Protein AF-A0A7Z9PUF7-F1 (afdb_monomer)

Mean predicted aligned error: 14.56 Å

pLDDT: mean 72.69, std 19.16, range [35.56, 94.69]

Foldseek 3Di:
DDDDDDDDDDDDDDPDDDPPPDCVVVVVVLVVQLVVLLVVLPPVPPSDHDLRSQLSSLVSCLVVVDDCSVVCVVVVVSVVVVVVVVVVPPPPPPPDD

Solvent-accessible surface area (backbone atoms only — not comparable to full-atom values): 6263 Å² total; per-residue (Å²): 137,90,82,90,80,92,78,90,82,83,86,80,88,76,92,70,85,77,80,76,78,70,66,62,70,63,53,53,57,53,50,54,52,48,51,56,39,43,62,70,24,29,79,86,68,76,89,55,63,56,76,68,27,42,47,51,28,36,57,57,36,25,76,70,65,43,86,63,25,43,58,33,61,74,67,68,38,53,68,65,53,49,56,52,52,56,70,69,50,74,74,85,65,80,80,80,126

Structure (mmCIF, N/CA/C/O backbone):
data_AF-A0A7Z9PUF7-F1
#
_entry.id   AF-A0A7Z9PUF7-F1
#
loop_
_atom_site.group_PDB
_atom_site.id
_atom_site.type_symbol
_atom_site.label_atom_id
_atom_site.label_alt_id
_atom_site.label_comp_id
_atom_site.label_asym_id
_atom_site.label_entity_id
_atom_site.label_seq_id
_atom_site.pdbx_PDB_ins_code
_atom_site.Cartn_x
_atom_site.Cartn_y
_atom_site.Cartn_z
_atom_site.occupancy
_atom_site.B_iso_or_equiv
_atom_site.auth_seq_id
_atom_site.auth_comp_id
_atom_site.auth_asym_id
_atom_site.auth_atom_id
_atom_site.pdbx_PDB_model_num
ATOM 1 N N . MET A 1 1 ? -31.425 -45.450 -42.700 1.00 35.56 1 MET A N 1
ATOM 2 C CA . MET A 1 1 ? -30.044 -45.792 -43.104 1.00 35.56 1 MET A CA 1
ATOM 3 C C . MET A 1 1 ? -29.245 -44.499 -43.186 1.00 35.56 1 MET A C 1
ATOM 5 O O . MET A 1 1 ? -29.731 -43.535 -43.758 1.00 35.56 1 MET A O 1
ATOM 9 N N . ASN A 1 2 ? -28.101 -44.452 -42.509 1.00 43.09 2 ASN A N 1
ATOM 10 C CA . ASN A 1 2 ? -27.369 -43.237 -42.134 1.00 43.09 2 ASN A CA 1
ATOM 11 C C . ASN A 1 2 ? -26.615 -42.621 -43.322 1.00 43.09 2 ASN A C 1
ATOM 13 O O . ASN A 1 2 ? -26.128 -43.377 -44.163 1.00 43.09 2 ASN A O 1
ATOM 17 N N . LYS A 1 3 ? -26.403 -41.294 -43.298 1.00 48.19 3 LYS A N 1
ATOM 18 C CA . LYS A 1 3 ? -25.066 -40.652 -43.279 1.00 48.19 3 LYS A CA 1
ATOM 19 C C . LYS A 1 3 ? -25.176 -39.117 -43.279 1.00 48.19 3 LYS A C 1
ATOM 21 O O . LYS A 1 3 ? -25.682 -38.508 -44.212 1.00 48.19 3 LYS A O 1
ATOM 26 N N . ASN A 1 4 ? -24.661 -38.525 -42.202 1.00 52.06 4 ASN A N 1
ATOM 27 C CA . ASN A 1 4 ? -24.406 -37.099 -42.013 1.00 52.06 4 ASN A CA 1
ATOM 28 C C . ASN A 1 4 ? -23.402 -36.567 -43.047 1.00 52.06 4 ASN A C 1
ATOM 30 O O . ASN A 1 4 ? -22.374 -37.206 -43.255 1.00 52.06 4 ASN A O 1
ATOM 34 N N . LEU A 1 5 ? -23.620 -35.358 -43.579 1.00 53.78 5 LEU A N 1
ATOM 35 C CA . LEU A 1 5 ? -22.543 -34.551 -44.158 1.00 53.78 5 LEU A CA 1
ATOM 36 C C . LEU A 1 5 ? -22.793 -33.056 -43.904 1.00 53.78 5 LEU A C 1
ATOM 38 O O . LEU A 1 5 ? -23.599 -32.398 -44.555 1.00 53.78 5 LEU A O 1
ATOM 42 N N . ARG A 1 6 ? -22.078 -32.547 -42.902 1.00 61.59 6 ARG A N 1
ATOM 43 C CA . ARG A 1 6 ? -21.987 -31.148 -42.479 1.00 61.59 6 ARG A CA 1
ATOM 44 C C . ARG A 1 6 ? -21.341 -30.328 -43.605 1.00 61.59 6 ARG A C 1
ATOM 46 O O . ARG A 1 6 ? -20.228 -30.655 -44.011 1.00 61.59 6 ARG A O 1
ATOM 53 N N . LYS A 1 7 ? -21.996 -29.270 -44.094 1.00 61.00 7 LYS A N 1
ATOM 54 C CA . LYS A 1 7 ? -21.373 -28.275 -44.984 1.00 61.00 7 LYS A CA 1
ATOM 55 C C . LYS A 1 7 ? -21.648 -26.860 -44.474 1.00 61.00 7 LYS A C 1
ATOM 57 O O . LYS A 1 7 ? -22.784 -26.479 -44.226 1.00 61.00 7 LYS A O 1
ATOM 62 N N . TRP A 1 8 ? -20.544 -26.161 -44.255 1.00 50.19 8 TRP A N 1
ATOM 63 C CA . TRP A 1 8 ? -20.373 -24.767 -43.855 1.00 50.19 8 TRP A CA 1
ATOM 64 C C . TRP A 1 8 ? -21.039 -23.791 -44.844 1.00 50.19 8 TRP A C 1
ATOM 66 O O . TRP A 1 8 ? -20.933 -24.001 -46.050 1.00 50.19 8 TRP A O 1
ATOM 76 N N . LEU A 1 9 ? -21.631 -22.699 -44.347 1.00 52.50 9 LEU A N 1
ATOM 77 C CA . LEU A 1 9 ? -21.986 -21.514 -45.141 1.00 52.50 9 LEU A CA 1
ATOM 78 C C . LEU A 1 9 ? -21.186 -20.299 -44.624 1.00 52.50 9 LEU A C 1
ATOM 80 O O . LEU A 1 9 ? -21.058 -20.157 -43.405 1.00 52.50 9 LEU A O 1
ATOM 84 N N . PRO A 1 10 ? -20.611 -19.467 -45.516 1.00 54.44 10 PRO A N 1
ATOM 85 C CA . PRO A 1 10 ? -19.676 -18.399 -45.166 1.00 54.44 10 PRO A CA 1
ATOM 86 C C . PRO A 1 10 ? -20.347 -17.087 -44.728 1.00 54.44 10 PRO A C 1
ATOM 88 O O . PRO A 1 10 ? -21.485 -16.786 -45.081 1.00 54.44 10 PRO A O 1
ATOM 91 N N . SER A 1 11 ? -19.564 -16.312 -43.977 1.00 52.53 11 SER A N 1
ATOM 92 C CA . SER A 1 11 ? -19.832 -15.004 -43.381 1.00 52.53 11 SER A CA 1
ATOM 93 C C . SER A 1 11 ? -20.486 -13.970 -44.300 1.00 52.53 11 SER A C 1
ATOM 95 O O . SER A 1 11 ? -19.956 -13.643 -45.360 1.00 52.53 11 SER A O 1
ATOM 97 N N . THR A 1 12 ? -21.528 -13.312 -43.795 1.00 52.34 12 THR A N 1
ATOM 98 C CA . THR A 1 12 ? -21.880 -11.941 -44.183 1.00 52.34 12 THR A CA 1
ATOM 99 C C . THR A 1 12 ? -21.403 -10.996 -43.084 1.00 52.34 12 THR A C 1
ATOM 101 O O . THR A 1 12 ? -21.885 -11.049 -41.954 1.00 52.34 12 THR A O 1
ATOM 104 N N . ILE A 1 13 ? -20.418 -10.158 -43.403 1.00 50.81 13 ILE A N 1
ATOM 105 C CA . ILE A 1 13 ? -19.921 -9.095 -42.527 1.00 50.81 13 ILE A CA 1
ATOM 106 C C . ILE A 1 13 ? -20.981 -7.989 -42.513 1.00 50.81 13 ILE A C 1
ATOM 108 O O . ILE A 1 13 ? -21.128 -7.266 -43.496 1.00 50.81 13 ILE A O 1
ATOM 112 N N . SER A 1 14 ? -21.725 -7.854 -41.416 1.00 45.53 14 SER A N 1
ATOM 113 C CA . SER A 1 14 ? -22.533 -6.658 -41.174 1.00 45.53 14 SER A CA 1
ATOM 114 C C . SER A 1 14 ? -21.697 -5.632 -40.417 1.00 45.53 14 SER A C 1
ATOM 116 O O . SER A 1 14 ? -21.268 -5.853 -39.287 1.00 45.53 14 SER A O 1
ATOM 118 N N . LEU A 1 15 ? -21.465 -4.511 -41.096 1.00 47.38 15 LEU A N 1
ATOM 119 C CA . LEU A 1 15 ? -20.816 -3.291 -40.637 1.00 47.38 15 LEU A CA 1
ATOM 120 C C . LEU A 1 15 ? -21.654 -2.635 -39.522 1.00 47.38 15 LEU A C 1
ATOM 122 O O . LEU A 1 15 ? -22.445 -1.734 -39.778 1.00 47.38 15 LEU A O 1
ATOM 126 N N . ALA A 1 16 ? -21.511 -3.115 -38.288 1.00 52.03 16 ALA A N 1
ATOM 127 C CA . ALA A 1 16 ? -22.097 -2.501 -37.100 1.00 52.03 16 ALA A CA 1
ATOM 128 C C . ALA A 1 16 ? -20.981 -1.869 -36.25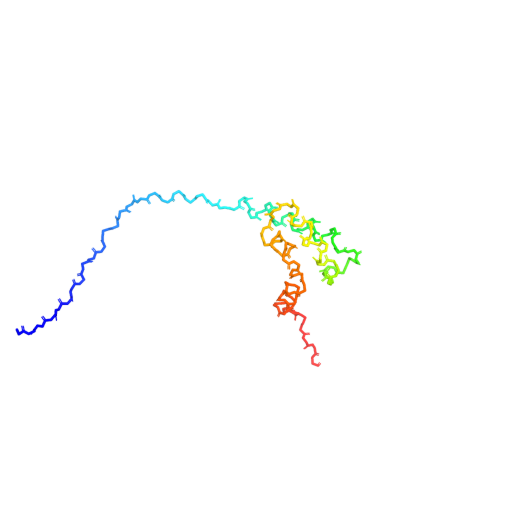8 1.00 52.03 16 ALA A C 1
ATOM 130 O O . ALA A 1 16 ? -20.288 -2.546 -35.504 1.00 52.03 16 ALA A O 1
ATOM 131 N N . THR A 1 17 ? -20.789 -0.564 -36.470 1.00 50.84 17 THR A N 1
ATOM 132 C CA . THR A 1 17 ? -20.405 0.440 -35.462 1.00 50.84 17 THR A CA 1
ATOM 133 C C . THR A 1 17 ? -19.790 -0.106 -34.170 1.00 50.84 17 THR A C 1
ATOM 135 O O . THR A 1 17 ? -20.492 -0.296 -33.178 1.00 50.84 17 THR A O 1
ATOM 138 N N . LEU A 1 18 ? -18.465 -0.261 -34.141 1.00 40.53 18 LEU A N 1
ATOM 139 C C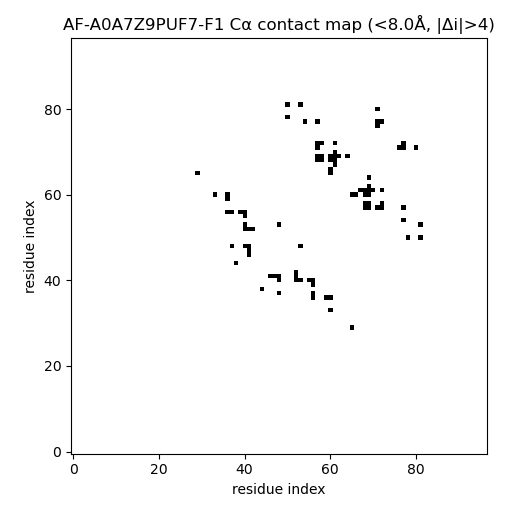A . LEU A 1 18 ? -17.731 -0.266 -32.880 1.00 40.53 18 LEU A CA 1
ATOM 140 C C . LEU A 1 18 ? -17.139 1.130 -32.691 1.00 40.53 18 LEU A C 1
ATOM 142 O O . LEU A 1 18 ? -16.012 1.415 -33.089 1.00 40.53 18 LEU A O 1
ATOM 146 N N . LEU A 1 19 ? -17.949 2.024 -32.121 1.00 45.62 19 LEU A N 1
ATOM 147 C CA . LEU A 1 19 ? -17.441 3.214 -31.455 1.00 45.62 19 LEU A CA 1
ATOM 148 C C . LEU A 1 19 ? -16.567 2.697 -30.307 1.00 45.62 19 LEU A C 1
ATOM 150 O O . LEU A 1 19 ? -17.069 2.338 -29.244 1.00 45.62 19 LEU A O 1
ATOM 154 N N . VAL A 1 20 ? -15.266 2.557 -30.554 1.00 51.56 20 VAL A N 1
ATOM 155 C CA . VAL A 1 20 ? -14.294 2.257 -29.507 1.00 51.56 20 VAL A CA 1
ATOM 156 C C . VAL A 1 20 ? -14.242 3.502 -28.625 1.00 51.56 20 VAL A C 1
ATOM 158 O O . VAL A 1 20 ? -13.492 4.435 -28.895 1.00 51.56 20 VAL A O 1
ATOM 161 N N . LEU A 1 21 ? -15.078 3.554 -27.583 1.00 45.72 21 LEU A N 1
ATOM 162 C CA . LEU A 1 21 ? -14.753 4.360 -26.413 1.00 45.72 21 LEU A CA 1
ATOM 163 C C . LEU A 1 21 ? -13.498 3.730 -25.812 1.00 45.72 21 LEU A C 1
ATOM 165 O O . LEU A 1 21 ? -13.564 2.777 -25.039 1.00 45.72 21 LEU A O 1
ATOM 169 N N . SER A 1 22 ? -12.342 4.220 -26.241 1.00 44.66 22 SER A N 1
ATOM 170 C CA . SER A 1 22 ? -11.060 3.875 -25.646 1.00 44.66 22 SER A CA 1
ATOM 171 C C . SER A 1 22 ? -11.110 4.216 -24.152 1.00 44.66 22 SER A C 1
ATOM 173 O O . SER A 1 22 ? -11.350 5.377 -23.819 1.00 44.66 22 SER A O 1
ATOM 175 N N . PRO A 1 23 ? -10.827 3.282 -23.228 1.00 52.09 23 PRO A N 1
ATOM 176 C CA . PRO A 1 23 ? -10.728 3.596 -21.804 1.00 52.09 23 PRO A CA 1
ATOM 177 C C . PRO A 1 23 ? -9.398 4.291 -21.448 1.00 52.09 23 PRO A C 1
ATOM 179 O O . PRO A 1 23 ? -9.011 4.318 -20.285 1.00 52.09 23 PRO A O 1
ATOM 182 N N . VAL A 1 24 ? -8.684 4.864 -22.424 1.00 52.94 24 VAL A N 1
ATOM 183 C CA . VAL A 1 24 ? -7.306 5.359 -22.257 1.00 52.94 24 VAL A CA 1
ATOM 184 C C . VAL A 1 24 ? -7.182 6.443 -21.176 1.00 52.94 24 VAL A C 1
ATOM 186 O O . VAL A 1 24 ? -6.226 6.437 -20.411 1.00 52.94 24 VAL A O 1
ATOM 189 N N . ALA A 1 25 ? -8.195 7.298 -21.013 1.00 52.25 25 ALA A N 1
ATOM 190 C CA . ALA A 1 25 ? -8.192 8.347 -19.989 1.00 52.25 25 ALA A CA 1
ATOM 191 C C . ALA A 1 25 ? -8.408 7.813 -18.555 1.00 52.25 25 ALA A C 1
ATOM 193 O O . ALA A 1 25 ? -7.943 8.418 -17.590 1.00 52.25 25 ALA A O 1
ATOM 194 N N . ALA A 1 26 ? -9.091 6.672 -18.396 1.00 52.88 26 ALA A N 1
ATOM 195 C CA . ALA A 1 26 ? -9.282 6.045 -17.087 1.00 52.88 26 ALA A CA 1
ATOM 196 C C . ALA A 1 26 ? -7.999 5.353 -16.595 1.00 52.88 26 ALA A C 1
ATOM 198 O O . ALA A 1 26 ? -7.749 5.287 -15.392 1.00 52.88 26 ALA A O 1
ATOM 199 N N . GLU A 1 27 ? -7.163 4.871 -17.519 1.00 59.19 27 GLU A N 1
ATOM 200 C CA . GLU A 1 27 ? -5.896 4.216 -17.186 1.00 59.19 27 GLU A CA 1
ATOM 201 C C . GLU A 1 27 ? -4.802 5.217 -16.784 1.00 59.19 27 GLU A C 1
ATOM 203 O O . GLU A 1 27 ? -4.045 4.952 -15.848 1.00 59.19 27 GLU A O 1
ATOM 208 N N . GLU A 1 28 ? -4.746 6.392 -17.421 1.00 58.88 28 GLU A N 1
ATOM 209 C CA . GLU A 1 28 ? -3.781 7.451 -17.085 1.00 58.88 28 GLU A CA 1
ATOM 210 C C . GLU A 1 28 ? -4.010 8.023 -15.679 1.00 58.88 28 GLU A C 1
ATOM 212 O O . GLU A 1 28 ? -3.070 8.111 -14.885 1.00 58.88 28 GLU A O 1
ATOM 217 N N . GLY A 1 29 ? -5.266 8.325 -15.327 1.00 61.94 29 GLY A N 1
ATOM 218 C CA . GLY A 1 29 ? -5.618 8.791 -13.982 1.00 61.94 29 GLY A CA 1
ATOM 219 C C . GLY A 1 29 ? -5.301 7.755 -12.898 1.00 61.94 29 GLY A C 1
ATOM 220 O O . GLY A 1 29 ? -4.789 8.094 -11.832 1.00 61.94 29 GLY A O 1
ATOM 221 N N . ASN A 1 30 ? -5.522 6.472 -13.190 1.00 72.19 30 ASN A N 1
ATOM 222 C CA . ASN A 1 30 ? -5.196 5.374 -12.280 1.00 72.19 30 ASN A CA 1
ATOM 223 C C . ASN A 1 30 ? -3.674 5.228 -12.065 1.00 72.19 30 ASN A C 1
ATOM 225 O O . ASN A 1 30 ? -3.220 4.955 -10.949 1.00 72.19 30 ASN A O 1
ATOM 229 N N . ARG A 1 31 ? -2.875 5.455 -13.117 1.00 75.44 31 ARG A N 1
ATOM 230 C CA . ARG A 1 31 ? -1.409 5.371 -13.072 1.00 75.44 31 ARG A CA 1
ATOM 231 C C . ARG A 1 31 ? -0.775 6.517 -12.289 1.00 75.44 31 ARG A C 1
ATOM 233 O O . ARG A 1 31 ? 0.119 6.266 -11.483 1.00 75.44 31 ARG A O 1
ATOM 240 N N . GLU A 1 32 ? -1.246 7.747 -12.471 1.00 82.19 32 GLU A N 1
ATOM 241 C CA . GLU A 1 32 ? -0.742 8.881 -11.687 1.00 82.19 32 GLU A CA 1
ATOM 242 C C . GLU A 1 32 ? -1.108 8.730 -10.205 1.00 82.19 32 GLU A C 1
ATOM 244 O O . GLU A 1 32 ? -0.272 8.921 -9.321 1.00 82.19 32 GLU A O 1
ATOM 249 N N . GLN A 1 33 ? -2.321 8.259 -9.916 1.00 82.19 33 GLN A N 1
ATOM 250 C CA . GLN A 1 33 ? -2.736 7.983 -8.546 1.00 82.19 33 GLN A CA 1
ATOM 251 C C . GLN A 1 33 ? -1.929 6.843 -7.902 1.00 82.19 33 GLN A C 1
ATOM 253 O O . GLN A 1 33 ? -1.639 6.893 -6.705 1.00 82.19 33 GLN A O 1
ATOM 258 N N . ALA A 1 34 ? -1.533 5.827 -8.682 1.00 81.25 34 ALA A N 1
ATOM 259 C CA . ALA A 1 34 ? -0.592 4.794 -8.240 1.00 81.25 34 ALA A CA 1
ATOM 260 C C . ALA A 1 34 ? 0.750 5.397 -7.847 1.00 81.25 34 ALA A C 1
ATOM 262 O O . ALA A 1 34 ? 1.250 5.082 -6.774 1.00 81.25 34 ALA A O 1
ATOM 263 N N . ARG A 1 35 ? 1.294 6.300 -8.666 1.00 85.50 35 ARG A N 1
ATOM 264 C CA . ARG A 1 35 ? 2.566 6.971 -8.389 1.00 85.50 35 ARG A CA 1
ATOM 265 C C . ARG A 1 35 ? 2.509 7.785 -7.095 1.00 85.50 35 ARG A C 1
ATOM 267 O O . ARG A 1 35 ? 3.364 7.614 -6.235 1.00 85.50 35 ARG A O 1
ATOM 274 N N . VAL A 1 36 ? 1.473 8.606 -6.921 1.00 89.06 36 VAL A N 1
ATOM 275 C CA . VAL A 1 36 ? 1.292 9.422 -5.707 1.00 89.06 36 VAL A CA 1
ATOM 276 C C . VAL A 1 36 ? 1.122 8.552 -4.462 1.00 89.06 36 VAL A C 1
ATOM 278 O O . VAL A 1 36 ? 1.686 8.849 -3.411 1.00 89.06 36 VAL A O 1
ATOM 281 N N . ASN A 1 37 ? 0.335 7.478 -4.550 1.00 87.94 37 ASN A N 1
ATOM 282 C CA . ASN A 1 37 ? 0.124 6.586 -3.411 1.00 87.94 37 ASN A 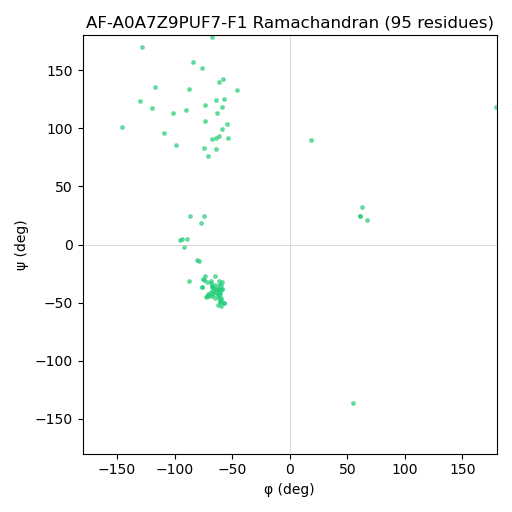CA 1
ATOM 283 C C 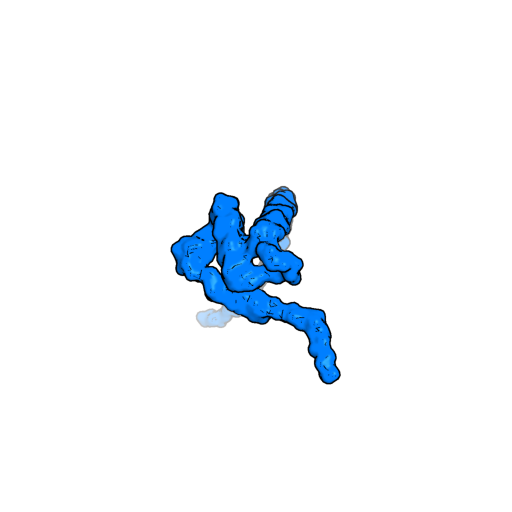. ASN A 1 37 ? 1.367 5.747 -3.100 1.00 87.94 37 ASN A C 1
ATOM 285 O O . ASN A 1 37 ? 1.609 5.462 -1.932 1.00 87.94 37 ASN A O 1
ATOM 289 N N . PHE A 1 38 ? 2.154 5.386 -4.115 1.00 89.00 38 PHE A N 1
ATOM 290 C CA . PHE A 1 38 ? 3.447 4.730 -3.951 1.00 89.00 38 PHE A CA 1
ATOM 291 C C . PHE A 1 38 ? 4.413 5.639 -3.191 1.00 89.00 38 PHE A C 1
ATOM 293 O O . PHE A 1 38 ? 4.920 5.244 -2.154 1.00 89.00 38 PHE A O 1
ATOM 300 N N . GLU A 1 39 ? 4.574 6.887 -3.635 1.00 91.38 39 GLU A N 1
ATOM 301 C CA . GLU A 1 39 ? 5.466 7.867 -2.999 1.00 91.38 39 GLU A CA 1
ATOM 302 C C . GLU A 1 39 ? 5.068 8.179 -1.546 1.00 91.38 39 GLU A C 1
ATOM 304 O O . GLU A 1 39 ? 5.918 8.441 -0.703 1.00 91.38 39 GLU A O 1
ATOM 309 N N . LYS A 1 40 ? 3.770 8.123 -1.225 1.00 90.50 40 LYS A N 1
ATOM 310 C CA . LYS A 1 40 ? 3.283 8.258 0.158 1.00 90.50 40 LYS A CA 1
ATOM 311 C C . LYS A 1 40 ? 3.538 7.024 1.020 1.00 90.50 40 LYS A C 1
ATOM 313 O O . LYS A 1 40 ? 3.612 7.156 2.239 1.00 90.50 40 LYS A O 1
ATOM 318 N N . ALA A 1 41 ? 3.547 5.845 0.409 1.00 90.50 41 ALA A N 1
ATOM 319 C CA . ALA A 1 41 ? 3.695 4.576 1.104 1.00 90.50 41 ALA A CA 1
ATOM 320 C C . ALA A 1 41 ? 5.165 4.184 1.298 1.00 90.50 41 ALA A C 1
ATOM 322 O O . ALA A 1 41 ? 5.466 3.565 2.309 1.00 90.50 41 ALA A O 1
ATOM 323 N N . ASP A 1 42 ? 6.045 4.570 0.372 1.00 92.00 42 ASP A N 1
ATOM 324 C CA . ASP A 1 42 ? 7.501 4.403 0.434 1.00 92.00 42 ASP A CA 1
ATOM 325 C C . ASP A 1 42 ? 8.106 5.408 1.434 1.00 92.00 42 ASP A C 1
ATOM 327 O O . ASP A 1 42 ? 8.533 6.516 1.094 1.00 92.00 42 ASP A O 1
ATOM 331 N N . VAL A 1 43 ? 8.065 5.046 2.718 1.00 94.38 43 VAL A N 1
ATOM 332 C CA . VAL A 1 43 ? 8.522 5.902 3.821 1.00 94.38 43 VAL A CA 1
ATOM 333 C C . VAL A 1 43 ? 10.043 5.914 3.881 1.00 94.38 43 VAL A C 1
ATOM 335 O O . VAL A 1 43 ? 10.644 6.946 4.202 1.00 94.38 43 VAL A O 1
ATOM 338 N N . ASN A 1 44 ? 10.664 4.772 3.588 1.00 90.12 44 ASN A N 1
ATOM 339 C CA . ASN A 1 44 ? 12.112 4.615 3.626 1.00 90.12 44 ASN A CA 1
ATOM 340 C C . ASN A 1 44 ? 12.817 5.200 2.376 1.00 90.12 44 ASN A C 1
ATOM 342 O O . ASN A 1 44 ? 14.019 5.474 2.438 1.00 90.12 44 ASN A O 1
ATOM 346 N N . LYS A 1 45 ? 12.060 5.492 1.306 1.00 90.25 45 LYS A N 1
ATOM 347 C CA . LYS A 1 45 ? 12.498 6.085 0.031 1.00 90.25 45 LYS A CA 1
ATOM 348 C C . LYS A 1 45 ? 13.486 5.222 -0.750 1.00 90.25 45 LYS A C 1
ATOM 350 O O . LYS A 1 45 ? 14.357 5.756 -1.445 1.00 90.25 45 LYS A O 1
ATOM 355 N N . ASP A 1 46 ? 13.376 3.904 -0.644 1.00 88.12 46 ASP A N 1
ATOM 356 C CA . ASP A 1 46 ? 14.216 2.950 -1.369 1.00 88.12 46 ASP A CA 1
ATOM 357 C C . ASP A 1 46 ? 13.646 2.568 -2.747 1.00 88.12 46 ASP A C 1
ATOM 359 O O . ASP A 1 46 ? 14.240 1.756 -3.468 1.00 88.12 46 ASP A O 1
ATOM 363 N N . MET A 1 47 ? 12.537 3.205 -3.148 1.00 86.88 47 MET A N 1
ATOM 364 C CA . MET A 1 47 ? 11.793 2.930 -4.378 1.00 86.88 47 MET A CA 1
ATOM 365 C C . MET A 1 47 ? 11.249 1.501 -4.443 1.00 86.88 47 MET A C 1
ATOM 367 O O . MET A 1 47 ? 10.983 0.973 -5.530 1.00 86.88 47 MET A O 1
ATOM 371 N N . LYS A 1 48 ? 11.054 0.869 -3.289 1.00 88.19 48 LYS A N 1
ATOM 372 C CA . LYS A 1 48 ? 10.359 -0.400 -3.114 1.00 88.19 48 LYS A CA 1
ATOM 373 C C . LYS A 1 48 ? 9.305 -0.212 -2.026 1.00 88.19 48 LYS A C 1
ATOM 375 O O . LYS A 1 48 ? 9.196 0.830 -1.400 1.00 88.19 48 LYS A O 1
ATOM 380 N N . LEU A 1 49 ? 8.439 -1.209 -1.882 1.00 87.94 49 LEU A N 1
ATOM 381 C CA . LEU A 1 49 ? 7.496 -1.255 -0.774 1.00 87.94 49 LEU A CA 1
ATOM 382 C C . LEU A 1 49 ? 7.789 -2.523 0.001 1.00 87.94 49 LEU A C 1
ATOM 384 O O . LEU A 1 49 ? 7.636 -3.625 -0.534 1.00 87.94 49 LEU A O 1
ATOM 388 N N . ASP A 1 50 ? 8.184 -2.376 1.259 1.00 89.88 50 ASP A N 1
ATOM 389 C CA . ASP A 1 50 ? 8.173 -3.500 2.178 1.00 89.88 50 ASP A CA 1
ATOM 390 C C . ASP A 1 50 ? 6.728 -3.941 2.491 1.00 89.88 50 ASP A C 1
ATOM 392 O O . ASP A 1 50 ? 5.738 -3.385 2.006 1.00 89.88 50 ASP A O 1
ATOM 396 N N . ARG A 1 51 ? 6.566 -4.983 3.309 1.00 88.94 51 ARG A N 1
ATOM 397 C CA . ARG A 1 51 ? 5.235 -5.512 3.645 1.00 88.94 51 ARG A CA 1
ATOM 398 C C . ARG A 1 51 ? 4.325 -4.465 4.309 1.00 88.94 51 ARG A C 1
ATOM 400 O O . ARG A 1 51 ? 3.115 -4.456 4.067 1.00 88.94 51 ARG A O 1
ATOM 407 N N . THR A 1 52 ? 4.883 -3.628 5.174 1.00 91.94 52 THR A N 1
ATOM 408 C CA . THR A 1 52 ? 4.153 -2.589 5.909 1.00 91.94 52 THR A CA 1
ATOM 409 C C . THR A 1 52 ? 3.763 -1.454 4.969 1.00 91.94 52 THR A C 1
ATOM 411 O O . THR A 1 52 ? 2.603 -1.036 4.952 1.00 91.94 52 THR A O 1
ATOM 414 N N . GLU A 1 53 ? 4.700 -1.013 4.137 1.00 92.44 53 GLU A N 1
ATOM 415 C CA . GLU A 1 53 ? 4.502 0.031 3.131 1.00 92.44 53 GLU A CA 1
ATOM 416 C C . GLU A 1 53 ? 3.489 -0.418 2.066 1.00 92.44 53 GLU A C 1
ATOM 418 O O . GLU A 1 53 ? 2.558 0.312 1.726 1.00 92.44 53 GLU A O 1
ATOM 423 N N . PHE A 1 54 ? 3.549 -1.677 1.629 1.00 92.44 54 PHE A N 1
ATOM 424 C CA . PHE A 1 54 ? 2.565 -2.259 0.718 1.00 92.44 54 PHE A CA 1
ATOM 425 C C . PHE A 1 54 ? 1.150 -2.256 1.303 1.00 92.44 54 PHE A C 1
ATOM 427 O O . PHE A 1 54 ? 0.175 -1.966 0.604 1.00 92.44 54 PHE A O 1
ATOM 434 N N . LYS A 1 55 ? 1.006 -2.563 2.595 1.00 93.75 55 LYS A N 1
ATOM 435 C CA . LYS A 1 55 ? -0.296 -2.491 3.262 1.00 93.75 55 LYS A CA 1
ATOM 436 C C . LYS A 1 55 ? -0.844 -1.061 3.237 1.00 93.75 55 LYS A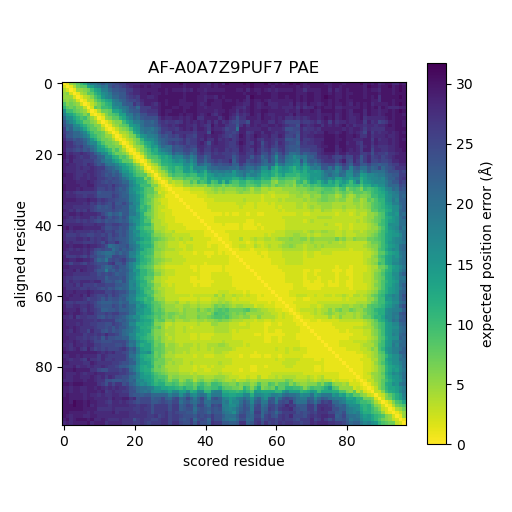 C 1
ATOM 438 O O . LYS A 1 55 ? -2.003 -0.874 2.865 1.00 93.75 55 LYS A O 1
ATOM 443 N N . ALA A 1 56 ? -0.011 -0.071 3.563 1.00 93.44 56 ALA A N 1
ATOM 444 C CA . ALA A 1 56 ? -0.386 1.340 3.498 1.00 93.44 56 ALA A CA 1
ATOM 445 C C . ALA A 1 56 ? -0.779 1.759 2.071 1.00 93.44 56 ALA A C 1
ATOM 447 O O . ALA A 1 56 ? -1.807 2.412 1.877 1.00 93.44 56 ALA A O 1
ATOM 448 N N . PHE A 1 57 ? -0.027 1.304 1.067 1.00 91.94 57 PHE A N 1
ATOM 449 C CA . PHE A 1 57 ? -0.343 1.509 -0.343 1.00 91.94 57 PHE A CA 1
ATOM 450 C C . PHE A 1 57 ? -1.732 0.960 -0.706 1.00 91.94 57 PHE A C 1
ATOM 452 O O . PHE A 1 57 ? -2.557 1.695 -1.252 1.00 91.94 57 PHE A O 1
ATOM 459 N N . ILE A 1 58 ? -2.041 -0.295 -0.352 1.00 92.19 58 ILE A N 1
ATOM 460 C CA . ILE A 1 58 ? -3.362 -0.902 -0.597 1.00 92.19 58 ILE A CA 1
ATOM 461 C C . ILE A 1 58 ? -4.474 -0.146 0.131 1.00 92.19 58 ILE A C 1
ATOM 463 O O . ILE A 1 58 ? -5.549 0.041 -0.440 1.00 92.19 58 ILE A O 1
ATOM 467 N N . ASP A 1 59 ? -4.245 0.311 1.358 1.00 92.38 59 ASP A N 1
ATOM 468 C CA . ASP A 1 59 ? -5.259 1.037 2.121 1.00 92.38 59 ASP A CA 1
ATOM 469 C C . ASP A 1 59 ? -5.582 2.408 1.511 1.00 92.38 59 ASP A C 1
ATOM 471 O O . ASP A 1 59 ? -6.755 2.800 1.490 1.00 92.38 59 ASP A O 1
ATOM 475 N N . LEU A 1 60 ? -4.584 3.108 0.961 1.00 89.50 60 LEU A N 1
ATOM 476 C CA . LEU A 1 60 ? -4.776 4.341 0.188 1.00 89.50 60 LEU A CA 1
ATOM 477 C C . LEU A 1 60 ? -5.518 4.067 -1.126 1.00 89.50 60 LEU A C 1
ATOM 479 O O . LEU A 1 60 ? -6.456 4.781 -1.478 1.00 89.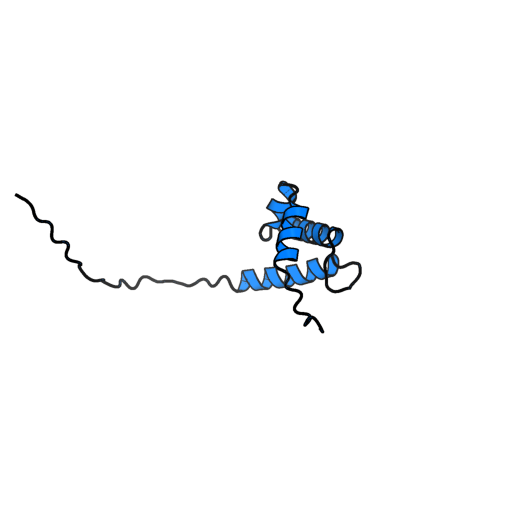50 60 LEU A O 1
ATOM 483 N N . TYR A 1 61 ? -5.156 2.994 -1.828 1.00 85.94 61 TYR A N 1
ATOM 484 C CA . TYR A 1 61 ? -5.793 2.601 -3.086 1.00 85.94 61 TYR A CA 1
ATOM 485 C C . TYR A 1 61 ? -7.252 2.145 -2.894 1.00 85.94 61 TYR A C 1
ATOM 487 O O . TYR A 1 61 ? -8.126 2.435 -3.712 1.00 85.94 61 TYR A O 1
ATOM 495 N N . ALA A 1 62 ? -7.541 1.479 -1.773 1.00 87.94 62 ALA A N 1
ATOM 496 C CA . ALA A 1 62 ? -8.871 0.998 -1.415 1.00 87.94 62 ALA A CA 1
ATOM 497 C C . ALA A 1 62 ? -9.856 2.132 -1.098 1.00 87.94 62 ALA A C 1
ATOM 499 O O . ALA A 1 62 ? -11.048 1.974 -1.362 1.00 87.94 62 ALA A O 1
ATOM 500 N N . GLN A 1 63 ? -9.374 3.255 -0.548 1.00 87.25 63 GLN A N 1
ATOM 501 C CA . GLN A 1 63 ? -10.189 4.454 -0.290 1.00 87.25 63 GLN A CA 1
ATOM 502 C C . GLN A 1 63 ? -10.698 5.097 -1.582 1.00 87.25 63 GLN A C 1
ATOM 504 O O . GLN A 1 63 ? -11.759 5.711 -1.587 1.00 87.25 63 GLN A O 1
ATOM 509 N N . LEU A 1 64 ? -9.960 4.915 -2.67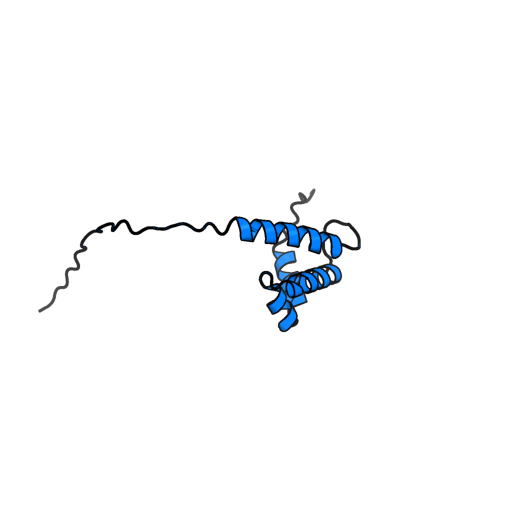6 1.00 80.62 64 LEU A N 1
ATOM 510 C CA . LEU A 1 64 ? -10.286 5.455 -3.993 1.00 80.62 64 LEU A CA 1
ATOM 511 C C . LEU A 1 64 ? -11.109 4.476 -4.846 1.00 80.62 64 LEU A C 1
ATOM 513 O O . LEU A 1 64 ? -11.478 4.803 -5.968 1.00 80.62 64 LEU A O 1
ATOM 517 N N . GLY A 1 65 ? -11.392 3.271 -4.334 1.00 79.00 65 GLY A N 1
ATOM 518 C CA . GLY A 1 65 ? -12.146 2.245 -5.061 1.00 79.00 65 GLY A CA 1
ATOM 519 C C . GLY A 1 65 ? -11.412 1.680 -6.282 1.00 79.00 65 GLY A C 1
ATOM 520 O O . GLY A 1 65 ? -12.053 1.143 -7.183 1.00 79.00 65 GLY A O 1
ATOM 521 N N . LEU A 1 66 ? -10.083 1.809 -6.336 1.00 76.69 66 LEU A N 1
ATOM 522 C CA . LEU A 1 66 ? -9.294 1.449 -7.511 1.00 76.69 66 LEU A CA 1
ATOM 523 C C . LEU A 1 66 ? -8.880 -0.030 -7.495 1.00 76.69 66 LEU A C 1
ATOM 525 O O . LEU A 1 66 ? -8.378 -0.570 -6.501 1.00 76.69 66 LEU A O 1
ATOM 529 N N . GLY A 1 67 ? -9.052 -0.688 -8.643 1.00 77.88 67 GLY A N 1
ATOM 530 C CA . GLY A 1 67 ? -8.624 -2.067 -8.869 1.00 77.88 67 GLY A CA 1
ATOM 531 C C . GLY A 1 67 ? -9.181 -3.060 -7.840 1.00 77.88 67 GLY A C 1
ATOM 532 O O . GLY A 1 67 ? -10.357 -3.041 -7.488 1.00 77.88 67 GLY A O 1
ATOM 533 N N . ARG A 1 68 ? -8.324 -3.971 -7.358 1.00 86.00 68 ARG A N 1
ATOM 534 C CA . ARG A 1 68 ? -8.689 -4.993 -6.355 1.00 86.00 68 ARG A CA 1
ATOM 535 C C . ARG A 1 68 ? -8.395 -4.570 -4.914 1.00 86.00 68 ARG A C 1
ATOM 537 O O . ARG A 1 68 ? -8.580 -5.377 -4.007 1.00 86.00 68 ARG A O 1
ATOM 544 N N . ALA A 1 69 ? -7.950 -3.340 -4.672 1.00 87.88 69 ALA A N 1
ATOM 545 C CA . ALA A 1 69 ? -7.485 -2.916 -3.354 1.00 87.88 69 ALA A CA 1
ATOM 546 C C . ALA A 1 69 ? -8.586 -2.976 -2.288 1.00 87.88 69 ALA A C 1
ATOM 548 O O . ALA A 1 69 ? -8.375 -3.528 -1.209 1.00 87.88 69 ALA A O 1
ATOM 549 N N . SER A 1 70 ? -9.800 -2.522 -2.616 1.00 90.62 70 SER A N 1
ATOM 550 C CA . SER A 1 70 ? -10.953 -2.624 -1.712 1.00 90.62 70 SER A CA 1
ATOM 551 C C . SER A 1 70 ? -11.297 -4.080 -1.384 1.00 90.62 70 SER A C 1
ATOM 553 O O . SER A 1 70 ? -11.670 -4.385 -0.254 1.00 90.62 70 SER A O 1
ATOM 555 N N . GLN A 1 71 ? -11.116 -5.000 -2.338 1.00 91.69 71 GLN A N 1
ATOM 556 C CA . GLN A 1 71 ? -11.306 -6.433 -2.117 1.00 91.69 71 GLN A CA 1
ATOM 557 C C . GLN A 1 71 ? -10.207 -7.020 -1.217 1.00 91.69 71 GLN A C 1
ATOM 559 O O . GLN A 1 71 ? -10.515 -7.770 -0.292 1.00 91.69 71 GLN A O 1
ATOM 564 N N . ILE A 1 72 ? -8.942 -6.657 -1.449 1.00 91.75 72 ILE A N 1
ATOM 565 C CA . ILE A 1 72 ? -7.801 -7.090 -0.627 1.00 91.75 72 ILE A CA 1
ATOM 566 C C . ILE A 1 72 ? -7.993 -6.632 0.820 1.00 91.75 72 ILE A C 1
ATOM 568 O O . ILE A 1 72 ? -7.907 -7.458 1.728 1.00 91.75 72 ILE A O 1
ATOM 572 N N . ARG A 1 73 ? -8.342 -5.355 1.026 1.00 93.06 73 ARG A N 1
ATOM 573 C CA . ARG A 1 73 ? -8.647 -4.794 2.346 1.00 93.06 73 ARG A CA 1
ATOM 574 C C . ARG A 1 73 ? -9.828 -5.501 3.005 1.00 93.06 73 ARG A C 1
ATOM 576 O O . ARG A 1 73 ? -9.716 -5.934 4.147 1.00 93.06 73 ARG A O 1
ATOM 583 N N . ARG A 1 74 ? -10.944 -5.673 2.286 1.00 93.25 74 ARG A N 1
ATOM 584 C CA . ARG A 1 74 ? -12.159 -6.320 2.815 1.00 93.25 74 ARG A CA 1
ATOM 585 C C . ARG A 1 74 ? -11.908 -7.750 3.297 1.00 93.25 74 ARG A C 1
ATOM 587 O O . ARG A 1 74 ? -12.493 -8.154 4.294 1.00 93.25 74 ARG A O 1
ATOM 594 N N . PHE A 1 75 ? -11.072 -8.509 2.594 1.00 94.69 75 PHE A N 1
ATOM 595 C CA . PHE A 1 75 ? -10.763 -9.898 2.945 1.00 94.69 75 PHE A CA 1
ATOM 596 C C . PHE A 1 75 ? -9.492 -10.059 3.792 1.00 94.69 75 PHE A C 1
AT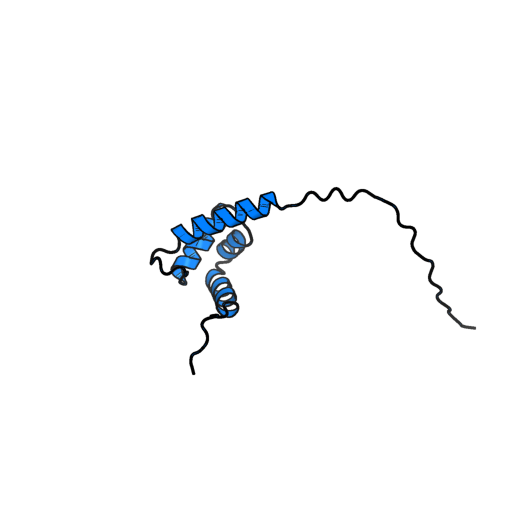OM 598 O O . PHE A 1 75 ? -9.093 -11.190 4.056 1.00 94.69 75 PHE A O 1
ATOM 605 N N . GLY A 1 76 ? -8.831 -8.966 4.191 1.00 94.50 76 GLY A N 1
ATOM 606 C CA . GLY A 1 76 ? -7.565 -9.026 4.929 1.00 94.50 76 GLY A CA 1
ATOM 607 C C . GLY A 1 76 ? -6.436 -9.726 4.160 1.00 94.50 76 GLY A C 1
ATOM 608 O O . GLY A 1 76 ? -5.516 -10.266 4.763 1.00 94.50 76 GLY A O 1
ATOM 609 N N . ALA A 1 77 ? -6.494 -9.747 2.827 1.00 94.69 77 ALA A N 1
ATOM 610 C CA . ALA A 1 77 ? -5.647 -10.587 1.977 1.00 94.69 77 ALA A CA 1
ATOM 611 C C . ALA A 1 77 ? -4.281 -9.958 1.627 1.00 94.69 77 ALA A C 1
ATOM 613 O O . ALA A 1 77 ? -3.699 -10.298 0.593 1.00 94.69 77 ALA A O 1
ATOM 614 N N . TYR A 1 78 ? -3.775 -9.041 2.456 1.00 92.25 78 TYR A N 1
ATOM 615 C CA . TYR A 1 78 ? -2.561 -8.260 2.189 1.00 92.25 78 TYR A CA 1
ATOM 616 C C . TYR A 1 78 ? -1.341 -9.145 1.937 1.00 92.25 78 TYR A C 1
ATOM 618 O O . TYR A 1 78 ? -0.695 -9.006 0.904 1.00 92.25 78 TYR A O 1
ATOM 626 N N . ASP A 1 79 ? -1.081 -10.114 2.816 1.00 90.31 79 ASP A N 1
ATOM 627 C CA . ASP A 1 79 ? 0.096 -10.984 2.716 1.00 90.31 79 ASP A CA 1
ATOM 628 C C . ASP A 1 79 ? 0.080 -11.845 1.451 1.00 90.31 79 ASP A C 1
ATOM 630 O O . ASP A 1 79 ? 1.107 -12.041 0.808 1.00 90.31 79 ASP A O 1
ATOM 634 N N . LYS A 1 80 ? -1.104 -12.336 1.060 1.00 89.94 80 LYS A N 1
ATOM 635 C CA . LYS A 1 80 ? -1.276 -13.122 -0.168 1.00 89.94 80 LYS A CA 1
ATOM 636 C C . LYS A 1 80 ? -1.054 -12.261 -1.411 1.00 89.94 80 LYS A C 1
ATOM 638 O O . LYS A 1 80 ? -0.475 -12.739 -2.382 1.00 89.94 80 LYS A O 1
ATOM 643 N N . ALA A 1 81 ? -1.533 -11.017 -1.394 1.00 88.75 81 ALA A N 1
ATOM 644 C CA . ALA A 1 81 ? -1.315 -10.077 -2.486 1.00 88.75 81 ALA A CA 1
ATOM 645 C C . ALA A 1 81 ? 0.168 -9.685 -2.595 1.00 88.75 81 ALA A C 1
ATOM 647 O O . ALA A 1 81 ? 0.713 -9.731 -3.694 1.00 88.75 81 ALA A O 1
ATOM 648 N N . PHE A 1 82 ? 0.819 -9.394 -1.464 1.00 88.38 82 PHE A N 1
ATOM 649 C CA . PHE A 1 82 ? 2.245 -9.077 -1.398 1.00 88.38 82 PHE A CA 1
ATOM 650 C C . PHE A 1 82 ? 3.098 -10.233 -1.923 1.00 88.38 82 PHE A C 1
ATOM 652 O O . PHE A 1 82 ? 3.862 -10.050 -2.861 1.00 88.38 82 PHE A O 1
ATOM 659 N N . ALA A 1 83 ? 2.893 -11.447 -1.400 1.00 87.00 83 ALA A N 1
ATOM 660 C CA . ALA A 1 83 ? 3.644 -12.631 -1.818 1.00 87.00 83 ALA A CA 1
ATOM 661 C C . ALA A 1 83 ? 3.492 -12.941 -3.313 1.00 87.00 83 ALA A C 1
ATOM 663 O O . ALA A 1 83 ? 4.416 -13.4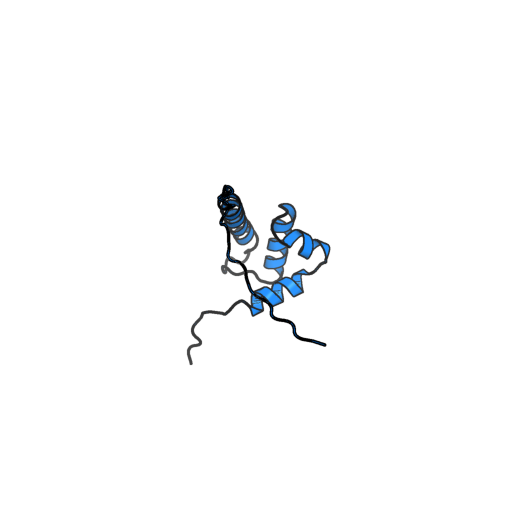58 -3.930 1.00 87.00 83 ALA A O 1
ATOM 664 N N . LYS A 1 84 ? 2.332 -12.635 -3.907 1.00 85.44 84 LYS A N 1
ATOM 665 C CA . LYS A 1 84 ? 2.121 -12.825 -5.343 1.00 85.44 84 LYS A CA 1
ATOM 666 C C . LYS A 1 84 ? 2.903 -11.810 -6.181 1.00 85.44 84 LYS A C 1
ATOM 668 O O . LYS A 1 84 ? 3.517 -12.203 -7.161 1.00 85.44 84 LYS A O 1
ATOM 673 N N . ILE A 1 85 ? 2.889 -10.537 -5.790 1.00 79.12 85 ILE A N 1
ATOM 674 C CA . ILE A 1 85 ? 3.607 -9.472 -6.507 1.00 79.12 85 ILE A CA 1
ATOM 675 C C . ILE A 1 85 ? 5.121 -9.634 -6.354 1.00 79.12 85 ILE A C 1
ATOM 677 O O . ILE A 1 85 ? 5.837 -9.488 -7.333 1.00 79.12 85 ILE A O 1
ATOM 681 N N . ASP A 1 86 ? 5.595 -9.975 -5.156 1.00 74.75 86 ASP A N 1
ATOM 682 C CA . ASP A 1 86 ? 7.015 -10.221 -4.880 1.00 74.75 86 ASP A CA 1
ATOM 683 C C . ASP A 1 86 ? 7.543 -11.440 -5.655 1.00 74.75 86 ASP A C 1
ATOM 685 O O . ASP A 1 86 ? 8.633 -11.402 -6.215 1.00 74.75 86 ASP A O 1
ATOM 689 N N . ALA A 1 87 ? 6.732 -12.496 -5.789 1.00 69.38 87 ALA A N 1
ATOM 690 C CA . ALA A 1 87 ? 7.078 -13.665 -6.601 1.00 69.38 87 ALA A CA 1
ATOM 691 C C . ALA A 1 87 ? 7.110 -13.376 -8.114 1.00 69.38 87 ALA A C 1
ATOM 693 O O . ALA A 1 87 ? 7.911 -13.975 -8.831 1.00 69.38 87 ALA A O 1
ATOM 694 N N . ASP A 1 88 ? 6.256 -12.466 -8.593 1.00 60.34 88 ASP A N 1
ATOM 695 C CA . ASP A 1 88 ? 6.267 -11.979 -9.980 1.00 60.34 88 ASP A CA 1
ATOM 696 C C . ASP A 1 88 ? 7.342 -10.887 -10.197 1.00 60.34 88 ASP A C 1
ATOM 698 O O . ASP A 1 88 ? 7.691 -10.556 -11.333 1.00 60.34 88 ASP A O 1
ATOM 702 N N . GLY A 1 89 ? 7.898 -10.349 -9.107 1.00 53.84 89 GLY A N 1
ATOM 703 C CA . GLY A 1 89 ? 9.026 -9.434 -9.073 1.00 53.84 89 GLY A CA 1
ATOM 704 C C . GLY A 1 89 ? 10.313 -10.157 -9.438 1.00 53.84 89 GLY A C 1
ATOM 705 O O . GLY A 1 89 ? 11.150 -10.445 -8.587 1.00 53.84 89 GLY A O 1
ATOM 706 N N . THR A 1 90 ? 10.513 -10.438 -10.724 1.00 47.53 90 THR A N 1
ATOM 707 C CA . THR A 1 90 ? 11.862 -10.667 -11.240 1.00 47.53 90 THR A CA 1
ATOM 708 C C . THR A 1 90 ? 12.718 -9.461 -10.870 1.00 47.53 90 THR A C 1
ATOM 710 O O . THR A 1 90 ? 12.622 -8.408 -11.496 1.00 47.53 90 THR A O 1
ATOM 713 N N . ASP A 1 91 ? 13.561 -9.627 -9.852 1.00 51.38 91 ASP A N 1
ATOM 714 C CA . ASP A 1 91 ? 14.772 -8.844 -9.653 1.00 51.38 91 ASP A CA 1
ATOM 715 C C . ASP A 1 91 ? 15.581 -8.942 -10.953 1.00 51.38 91 ASP A C 1
ATOM 717 O O . ASP A 1 91 ? 16.341 -9.880 -11.180 1.00 51.38 91 ASP A O 1
ATOM 721 N N . SER A 1 92 ? 15.370 -7.997 -11.869 1.00 44.06 92 SER A N 1
ATOM 722 C CA . SER A 1 92 ? 16.157 -7.836 -13.094 1.00 44.06 92 SER A CA 1
ATOM 723 C C . SER A 1 92 ? 17.542 -7.237 -12.815 1.00 44.06 92 SER A C 1
ATOM 725 O O . SER A 1 92 ? 18.168 -6.657 -13.701 1.00 44.06 92 SER A O 1
ATOM 727 N N . SER A 1 93 ? 18.058 -7.400 -11.595 1.00 45.19 93 SER A N 1
ATOM 728 C CA . SER A 1 93 ? 19.476 -7.230 -11.322 1.00 45.19 93 SER A CA 1
ATOM 729 C C . SER A 1 93 ? 20.198 -8.454 -11.899 1.00 45.19 93 SER A C 1
ATOM 731 O O . SER A 1 93 ? 19.902 -9.586 -11.505 1.00 45.19 93 SER A O 1
ATOM 733 N N . PRO A 1 94 ? 21.135 -8.295 -12.853 1.00 42.09 94 PRO A N 1
ATOM 734 C CA . PRO A 1 94 ? 21.895 -9.430 -13.349 1.00 42.09 94 PRO A CA 1
ATOM 735 C C . PRO A 1 94 ? 22.630 -10.044 -12.160 1.00 42.09 94 PRO A C 1
ATOM 737 O O . PRO A 1 94 ? 23.454 -9.377 -11.529 1.00 42.09 94 PRO A O 1
ATOM 740 N N . LYS A 1 95 ? 22.331 -11.310 -11.845 1.00 44.31 95 LYS A N 1
ATOM 741 C CA . LYS A 1 95 ? 23.107 -12.075 -10.868 1.00 44.31 95 LYS A CA 1
ATOM 742 C C . LYS A 1 95 ? 24.542 -12.130 -11.374 1.00 44.31 95 LYS A C 1
ATOM 744 O O . LYS A 1 95 ? 24.856 -12.904 -12.280 1.00 44.31 95 LYS A O 1
ATOM 749 N N . ARG A 1 96 ? 25.399 -11.262 -10.833 1.00 45.09 96 ARG A N 1
ATOM 750 C CA . ARG A 1 96 ? 26.841 -11.364 -11.032 1.00 45.09 96 ARG A CA 1
ATOM 751 C C . ARG A 1 96 ? 27.260 -12.691 -10.405 1.00 45.09 96 ARG A C 1
ATOM 753 O O . ARG A 1 96 ? 27.044 -12.904 -9.213 1.00 45.09 96 ARG A O 1
ATOM 760 N N . LYS A 1 97 ? 27.695 -13.597 -11.279 1.00 52.25 97 LYS A N 1
ATOM 761 C CA . LYS A 1 97 ? 28.345 -14.861 -10.934 1.00 52.25 97 LYS A CA 1
ATOM 762 C C . LYS A 1 97 ? 29.646 -14.596 -10.193 1.00 52.25 97 LYS A C 1
ATOM 764 O O . LYS A 1 97 ? 30.272 -13.555 -10.496 1.00 52.25 97 LYS A O 1
#

Radius of gyration: 23.55 Å; Cα contacts (8 Å, |Δi|>4): 47; chains: 1; bounding box: 58×55×51 Å

Secondary structure (DSSP, 8-state):
----------------------THHHHHHHHHHHHHHHHHH-SS-SSS--HHHHHHHHHHHHHTT-TTHHHHHHTT-HHHHHHHHHHH----S----

Sequence (97 aa):
MNKNLRKWLPSTISLATLLVLSPVAAEEGNREQARVNFEKADVNKDMKLDRTEFKAFIDLYAQLGLGRASQIRRFGAYDKAFAKIDADGTDSSPKRK

Nearest PDB structures (foldseek):
  3vrc-assembly1_B  TM=5.067E-01  e=3.263E+00  Thermochromatium tepidum